Protein AF-A0A955PMM3-F1 (afdb_monomer_lite)

Foldseek 3Di:
DVVVVVCCVVPNDDPPQDDPDPLLSVQLVVCVVVDDSVVSVVVSVVCVVVVNSDDD

Structure (mmCIF, N/CA/C/O backbone):
data_AF-A0A955PMM3-F1
#
_entry.id   AF-A0A955PMM3-F1
#
loop_
_atom_site.group_PDB
_atom_site.id
_atom_site.type_symbol
_atom_site.label_atom_id
_atom_site.label_alt_id
_atom_site.label_comp_id
_atom_site.label_asym_id
_atom_site.label_entity_id
_atom_site.label_seq_id
_atom_site.pdbx_PDB_ins_code
_atom_site.Cartn_x
_atom_site.Cartn_y
_atom_site.Cartn_z
_atom_site.occupancy
_atom_site.B_iso_or_equiv
_atom_site.auth_seq_id
_atom_site.auth_comp_id
_atom_site.auth_asym_id
_atom_site.auth_atom_id
_atom_site.pdbx_PDB_model_num
ATOM 1 N N . MET A 1 1 ? 5.854 3.138 -26.603 1.00 75.50 1 MET A N 1
ATOM 2 C CA . MET A 1 1 ? 4.986 1.940 -26.508 1.00 75.50 1 MET A CA 1
ATOM 3 C C . MET A 1 1 ? 5.765 0.628 -26.462 1.00 75.50 1 MET A C 1
ATOM 5 O O . MET A 1 1 ? 5.255 -0.315 -25.868 1.00 75.50 1 MET A O 1
ATOM 9 N N . GLU A 1 2 ? 6.984 0.550 -27.011 1.00 93.38 2 GLU A N 1
ATOM 10 C CA . GLU A 1 2 ? 7.782 -0.690 -26.959 1.00 93.38 2 GLU A CA 1
ATOM 11 C C . GLU A 1 2 ? 8.080 -1.161 -25.533 1.00 93.38 2 GLU A C 1
ATOM 13 O O . GLU A 1 2 ? 7.743 -2.288 -25.197 1.00 93.38 2 GLU A O 1
ATOM 18 N N . ILE A 1 3 ? 8.568 -0.274 -24.655 1.00 95.00 3 ILE A N 1
ATOM 19 C CA . ILE A 1 3 ? 8.863 -0.618 -23.249 1.00 95.00 3 ILE A CA 1
ATOM 20 C C . ILE A 1 3 ? 7.635 -1.214 -22.545 1.00 95.00 3 ILE A C 1
ATOM 22 O O . ILE A 1 3 ? 7.732 -2.252 -21.896 1.00 95.00 3 ILE A O 1
ATOM 26 N N . TYR A 1 4 ? 6.466 -0.585 -22.700 1.00 92.44 4 TYR A N 1
ATOM 27 C CA . TYR A 1 4 ? 5.219 -1.098 -22.128 1.00 92.44 4 TYR A CA 1
ATOM 28 C C . TYR A 1 4 ? 4.900 -2.509 -22.635 1.00 92.44 4 TYR A C 1
ATOM 30 O O . TYR A 1 4 ? 4.559 -3.382 -21.842 1.00 92.44 4 TYR A O 1
ATOM 38 N N . SER A 1 5 ? 5.040 -2.735 -23.942 1.00 95.38 5 SER A N 1
ATOM 39 C CA . SER A 1 5 ? 4.709 -4.010 -24.581 1.00 95.38 5 SER A CA 1
ATOM 40 C C . SER A 1 5 ? 5.657 -5.121 -24.129 1.00 95.38 5 SER A C 1
ATOM 42 O O . SER A 1 5 ? 5.189 -6.178 -23.718 1.00 95.38 5 SER A O 1
ATOM 44 N N . SER A 1 6 ? 6.967 -4.855 -24.084 1.00 96.12 6 SER A N 1
ATOM 45 C CA . SER A 1 6 ? 7.971 -5.818 -23.612 1.00 96.12 6 SER A CA 1
ATOM 46 C C . SER A 1 6 ? 7.780 -6.190 -22.138 1.00 96.12 6 SER A C 1
ATOM 48 O O . SER A 1 6 ? 7.903 -7.355 -21.763 1.00 96.12 6 SER A O 1
ATOM 50 N N . LEU A 1 7 ? 7.435 -5.218 -21.284 1.00 94.81 7 LEU A N 1
ATOM 51 C CA . LEU A 1 7 ? 7.131 -5.485 -19.876 1.00 94.81 7 LEU A CA 1
ATOM 52 C C . LEU A 1 7 ? 5.820 -6.272 -19.724 1.00 94.81 7 LEU A C 1
ATOM 54 O O . LEU A 1 7 ? 5.764 -7.219 -18.942 1.00 94.81 7 LEU A O 1
ATOM 58 N N . ARG A 1 8 ? 4.779 -5.920 -20.489 1.00 94.38 8 ARG A N 1
ATOM 59 C CA . ARG A 1 8 ? 3.485 -6.620 -20.495 1.00 94.38 8 ARG A CA 1
ATOM 60 C C . ARG A 1 8 ? 3.633 -8.071 -20.959 1.00 94.38 8 ARG A C 1
ATOM 62 O O . ARG A 1 8 ? 3.026 -8.945 -20.353 1.00 94.38 8 ARG A O 1
ATOM 69 N N . GLU A 1 9 ? 4.434 -8.332 -21.989 1.00 95.81 9 GLU A N 1
ATOM 70 C CA . GLU A 1 9 ? 4.715 -9.682 -22.494 1.00 95.81 9 GLU A CA 1
ATOM 71 C C . GLU A 1 9 ? 5.469 -10.525 -21.459 1.00 95.81 9 GLU A C 1
ATOM 73 O O . GLU A 1 9 ? 5.107 -11.670 -21.198 1.00 95.81 9 GLU A O 1
ATOM 78 N N . ARG A 1 10 ? 6.486 -9.942 -20.811 1.00 95.69 10 ARG A N 1
ATOM 79 C CA . ARG A 1 10 ? 7.315 -10.656 -19.834 1.00 95.69 10 ARG A CA 1
ATOM 80 C C . ARG A 1 10 ? 6.603 -10.926 -18.509 1.00 95.69 10 ARG A C 1
ATOM 82 O O . ARG A 1 10 ? 6.812 -11.983 -17.919 1.00 95.69 10 ARG A O 1
ATOM 89 N N . PHE A 1 11 ? 5.839 -9.957 -18.004 1.00 93.56 11 PHE A N 1
ATOM 90 C CA . PHE A 1 11 ? 5.274 -9.995 -16.650 1.00 93.56 11 PHE A CA 1
ATOM 91 C C . PHE A 1 11 ? 3.762 -10.238 -16.611 1.00 93.56 11 PHE A C 1
ATOM 93 O O . PHE A 1 11 ? 3.235 -10.532 -15.538 1.00 93.56 11 PHE A O 1
ATOM 100 N N . GLY A 1 12 ? 3.071 -10.142 -17.748 1.00 92.62 12 GLY A N 1
ATOM 101 C CA . GLY A 1 12 ? 1.624 -10.299 -17.837 1.00 92.62 12 GLY A CA 1
ATOM 102 C C . GLY A 1 12 ? 0.847 -9.129 -17.230 1.00 92.62 12 GLY A C 1
ATOM 103 O O . GLY A 1 12 ? 1.374 -8.037 -16.998 1.00 92.62 12 GLY A O 1
ATOM 104 N N . HIS A 1 13 ? -0.446 -9.354 -16.984 1.00 89.56 13 HIS A N 1
ATOM 105 C CA . HIS A 1 13 ? -1.232 -8.446 -16.153 1.00 89.56 13 HIS A CA 1
ATOM 106 C C . HIS A 1 13 ? -0.859 -8.661 -14.690 1.00 89.56 13 HIS A C 1
ATOM 108 O O . HIS A 1 13 ? -0.765 -9.794 -14.224 1.00 89.56 13 HIS A O 1
ATOM 114 N N . ARG A 1 14 ? -0.604 -7.564 -13.984 1.00 82.50 14 ARG A N 1
ATOM 115 C CA . ARG A 1 14 ? -0.227 -7.583 -12.577 1.00 82.50 14 ARG A CA 1
ATOM 116 C C . ARG A 1 14 ? -1.276 -6.777 -11.841 1.00 82.50 14 ARG A C 1
ATOM 118 O O . ARG A 1 14 ? -1.418 -5.588 -12.128 1.00 82.50 14 ARG A O 1
ATOM 125 N N . ASP A 1 15 ? -1.942 -7.400 -10.879 1.00 81.00 15 ASP A N 1
ATOM 126 C CA . ASP A 1 15 ? -2.727 -6.711 -9.850 1.00 81.00 15 ASP A CA 1
ATOM 127 C C . ASP A 1 15 ? -1.748 -6.035 -8.883 1.00 81.00 15 ASP A C 1
ATOM 129 O O . ASP A 1 15 ? -1.550 -6.431 -7.739 1.00 81.00 15 ASP A O 1
ATOM 133 N N . TRP A 1 16 ? -0.994 -5.085 -9.435 1.00 85.62 16 TRP A N 1
ATOM 134 C CA . TRP A 1 16 ? 0.240 -4.562 -8.862 1.00 85.62 16 TRP A CA 1
ATOM 135 C C . TRP A 1 16 ? -0.005 -3.771 -7.578 1.00 85.62 16 TRP A C 1
ATOM 137 O O . TRP A 1 16 ? 0.911 -3.644 -6.768 1.00 85.62 16 TRP A O 1
ATOM 147 N N . TRP A 1 17 ? -1.226 -3.264 -7.402 1.00 89.12 17 TRP A N 1
ATOM 148 C CA . TRP A 1 17 ? -1.667 -2.586 -6.199 1.00 89.12 17 TRP A CA 1
ATOM 149 C C . TRP A 1 17 ? -2.806 -3.373 -5.541 1.00 89.12 17 TRP A C 1
ATOM 151 O O . TRP A 1 17 ? -3.883 -3.475 -6.134 1.00 89.12 17 TRP A O 1
ATOM 161 N N . PRO A 1 18 ? -2.602 -3.922 -4.334 1.00 87.62 18 PRO A N 1
ATOM 162 C CA . PRO A 1 18 ? -3.644 -4.656 -3.630 1.00 87.62 18 PRO A CA 1
ATOM 163 C C . PRO A 1 18 ? -4.654 -3.702 -2.978 1.00 87.62 18 PRO A C 1
ATOM 165 O O . PRO A 1 18 ? -4.301 -2.619 -2.506 1.00 87.62 18 PRO A O 1
ATOM 168 N N . GLY A 1 19 ? -5.914 -4.124 -2.915 1.00 91.06 19 GLY A N 1
ATOM 169 C CA . GLY A 1 19 ? -6.970 -3.424 -2.189 1.00 91.06 19 GLY A CA 1
ATOM 170 C C . GLY A 1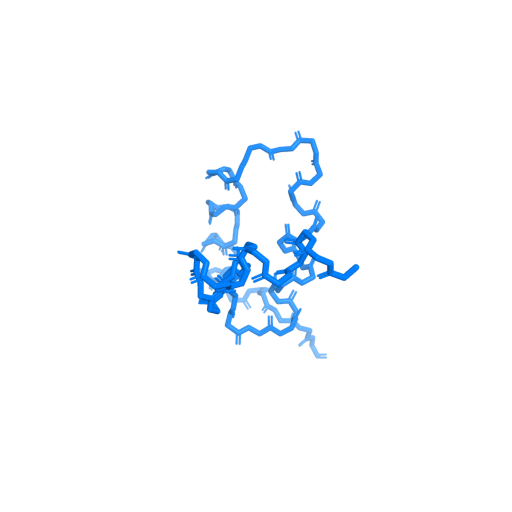 19 ? -8.350 -3.938 -2.579 1.00 91.06 19 GLY A C 1
ATOM 171 O O . GLY A 1 19 ? -8.598 -4.210 -3.751 1.00 91.06 19 GLY A O 1
ATOM 172 N N . ASP A 1 20 ? -9.249 -4.054 -1.603 1.00 91.00 20 ASP A N 1
ATOM 173 C CA . ASP A 1 20 ? -10.588 -4.611 -1.834 1.00 91.00 20 ASP A CA 1
ATOM 174 C C . ASP A 1 20 ? -11.557 -3.552 -2.383 1.00 91.00 20 ASP A C 1
ATOM 176 O O . ASP A 1 20 ? -12.546 -3.870 -3.042 1.00 91.00 20 ASP A O 1
ATOM 180 N N . THR A 1 21 ? -11.285 -2.272 -2.104 1.00 93.88 21 THR A N 1
ATOM 181 C CA . THR A 1 21 ? -12.147 -1.146 -2.483 1.00 93.88 21 THR A CA 1
ATOM 182 C C . THR A 1 21 ? -11.339 0.044 -3.005 1.00 93.88 21 THR A C 1
ATOM 184 O O . THR A 1 21 ? -10.191 0.238 -2.593 1.00 93.88 21 THR A O 1
ATOM 187 N N . PRO A 1 22 ? -11.933 0.919 -3.841 1.00 94.38 22 PRO A N 1
ATOM 188 C CA . PRO A 1 22 ? -11.281 2.161 -4.257 1.00 94.38 22 PRO A CA 1
ATOM 189 C C . PRO A 1 22 ? -10.839 3.040 -3.080 1.00 94.38 22 PRO A C 1
ATOM 191 O O . PRO A 1 22 ? -9.784 3.666 -3.142 1.00 94.38 22 PRO A O 1
ATOM 194 N N . PHE A 1 23 ? -11.610 3.062 -1.987 1.00 95.62 23 PHE A N 1
ATOM 195 C CA . PHE A 1 23 ? -11.260 3.831 -0.794 1.00 95.62 23 PHE A CA 1
ATOM 196 C C . PHE A 1 23 ? -10.002 3.284 -0.109 1.00 95.62 23 PHE A C 1
ATOM 198 O O . PHE A 1 23 ? -9.096 4.050 0.207 1.00 95.62 23 PHE A O 1
ATOM 205 N N . GLU A 1 24 ? -9.898 1.962 0.046 1.00 96.06 24 GLU A N 1
ATOM 206 C CA . GLU A 1 24 ? -8.681 1.321 0.553 1.00 96.06 24 GLU A CA 1
ATOM 207 C C . GLU A 1 24 ? -7.464 1.636 -0.324 1.00 96.06 24 GLU A C 1
ATOM 209 O O . GLU A 1 24 ? -6.401 1.953 0.210 1.00 96.06 24 GLU A O 1
ATOM 214 N N . ILE A 1 25 ? -7.620 1.609 -1.652 1.00 95.12 25 ILE A N 1
ATOM 215 C CA . ILE A 1 25 ? -6.541 1.940 -2.594 1.00 95.12 25 ILE A CA 1
ATOM 216 C C . ILE A 1 25 ? -6.056 3.379 -2.372 1.00 95.12 25 ILE A C 1
ATOM 218 O O . ILE A 1 25 ? -4.850 3.609 -2.272 1.00 95.12 25 ILE A O 1
ATOM 222 N N . ILE A 1 26 ? -6.978 4.337 -2.233 1.00 95.88 26 ILE A N 1
ATOM 223 C CA . ILE A 1 26 ? -6.652 5.748 -1.967 1.00 95.88 26 ILE A CA 1
ATOM 224 C C . ILE A 1 26 ? -5.914 5.895 -0.630 1.00 95.88 26 ILE A C 1
ATOM 226 O O . ILE A 1 26 ? -4.861 6.532 -0.573 1.00 95.88 26 ILE A O 1
ATOM 230 N N . VAL A 1 27 ? -6.430 5.284 0.440 1.00 96.25 27 VAL A N 1
ATOM 231 C CA . VAL A 1 27 ? -5.800 5.329 1.769 1.00 96.25 27 VAL A CA 1
ATOM 232 C C . VAL A 1 27 ? -4.403 4.704 1.729 1.00 96.25 27 VAL A C 1
ATOM 234 O O . VAL A 1 27 ? -3.452 5.297 2.238 1.00 96.25 27 VAL A O 1
ATOM 237 N N . GLY A 1 28 ? -4.239 3.555 1.070 1.00 96.50 28 GLY A N 1
ATOM 238 C CA . GLY A 1 28 ? -2.939 2.912 0.881 1.00 96.50 28 GLY A CA 1
ATOM 239 C C . GLY A 1 28 ? -1.948 3.794 0.117 1.00 96.50 28 GLY A C 1
ATOM 240 O 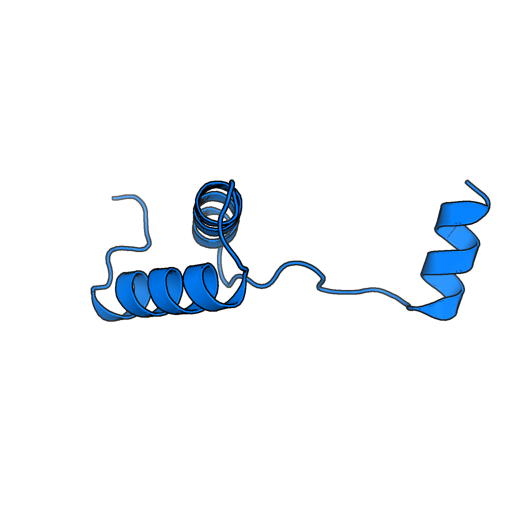O . GLY A 1 28 ? -0.768 3.847 0.473 1.00 96.50 28 GLY A O 1
ATOM 241 N N . ALA A 1 29 ? -2.412 4.522 -0.905 1.00 96.44 29 ALA A N 1
ATOM 242 C CA . ALA A 1 29 ? -1.568 5.417 -1.696 1.00 96.44 29 ALA A CA 1
ATOM 243 C C . ALA A 1 29 ? -1.055 6.600 -0.860 1.00 96.44 29 ALA A C 1
ATOM 245 O O . ALA A 1 29 ? 0.106 6.991 -0.985 1.00 96.44 29 ALA A O 1
ATOM 246 N N . ILE A 1 30 ? -1.889 7.127 0.042 1.00 96.88 30 ILE A N 1
ATOM 247 C CA . ILE A 1 30 ? -1.494 8.164 1.004 1.00 96.88 30 ILE A CA 1
ATOM 248 C C . ILE A 1 30 ? -0.482 7.605 2.008 1.00 96.88 30 ILE A C 1
ATOM 250 O O . ILE A 1 30 ? 0.579 8.192 2.204 1.00 96.88 30 ILE A O 1
ATOM 254 N N . LEU A 1 31 ? -0.772 6.449 2.608 1.00 97.31 31 LEU A N 1
ATOM 255 C CA . LEU A 1 31 ? 0.087 5.839 3.626 1.00 97.31 31 LEU A CA 1
ATOM 256 C C . LEU A 1 31 ? 1.464 5.427 3.093 1.00 97.31 31 LEU A C 1
ATOM 258 O O . LEU A 1 31 ? 2.419 5.391 3.859 1.00 97.31 31 LEU A O 1
ATOM 262 N N . THR A 1 32 ? 1.582 5.125 1.798 1.00 97.00 32 THR A N 1
ATOM 263 C CA . THR A 1 32 ? 2.858 4.753 1.159 1.00 97.00 32 THR A CA 1
ATOM 264 C C . THR A 1 32 ? 3.842 5.923 1.076 1.00 97.00 32 THR A C 1
ATOM 266 O O . THR A 1 32 ? 5.048 5.713 0.933 1.00 97.00 32 THR A O 1
ATOM 269 N N . GLN A 1 33 ? 3.375 7.167 1.208 1.00 97.31 33 GLN A N 1
ATOM 270 C CA . GLN A 1 33 ? 4.255 8.333 1.184 1.00 97.31 33 GLN A CA 1
ATOM 271 C C . GLN A 1 33 ? 5.256 8.267 2.349 1.00 97.31 33 GLN A C 1
ATOM 273 O O . GLN A 1 33 ? 4.876 8.176 3.516 1.00 97.31 33 GLN A O 1
ATOM 278 N N . ASN A 1 34 ? 6.553 8.287 2.020 1.00 95.56 34 ASN A N 1
ATOM 279 C CA . ASN A 1 34 ? 7.674 8.211 2.969 1.00 95.56 34 ASN A CA 1
ATOM 280 C C . ASN A 1 34 ? 7.635 7.014 3.943 1.00 95.56 34 ASN A C 1
ATOM 282 O O . ASN A 1 34 ? 8.243 7.065 5.011 1.00 95.56 34 ASN A O 1
ATOM 286 N N . THR A 1 35 ? 6.953 5.924 3.576 1.00 96.50 35 THR A N 1
ATOM 287 C CA . THR A 1 35 ? 6.761 4.759 4.447 1.00 96.50 35 THR A CA 1
ATOM 288 C C . THR A 1 35 ? 6.978 3.459 3.676 1.00 96.50 35 THR A C 1
ATOM 290 O O . THR A 1 35 ? 6.519 3.295 2.551 1.00 96.50 35 THR A O 1
ATOM 293 N N . ALA A 1 36 ? 7.669 2.493 4.286 1.00 97.12 36 ALA A N 1
ATOM 294 C CA . ALA A 1 36 ? 7.836 1.169 3.691 1.00 97.12 36 ALA A CA 1
ATOM 295 C C . ALA A 1 36 ? 6.491 0.428 3.575 1.00 97.12 36 ALA A C 1
ATOM 297 O O . ALA A 1 36 ? 5.710 0.424 4.529 1.00 97.12 36 ALA A O 1
ATOM 298 N N . TRP A 1 37 ? 6.271 -0.291 2.467 1.00 94.94 37 TRP A N 1
ATOM 299 C CA . TRP A 1 37 ? 5.025 -1.027 2.193 1.00 94.94 37 TRP A CA 1
ATOM 300 C C . TRP A 1 37 ? 4.580 -1.940 3.351 1.00 94.94 37 TRP A C 1
ATOM 302 O O . TRP A 1 37 ? 3.428 -1.905 3.766 1.00 94.94 37 TRP A O 1
ATOM 312 N N . LYS A 1 38 ? 5.523 -2.641 3.995 1.00 96.94 38 LYS A N 1
ATOM 313 C 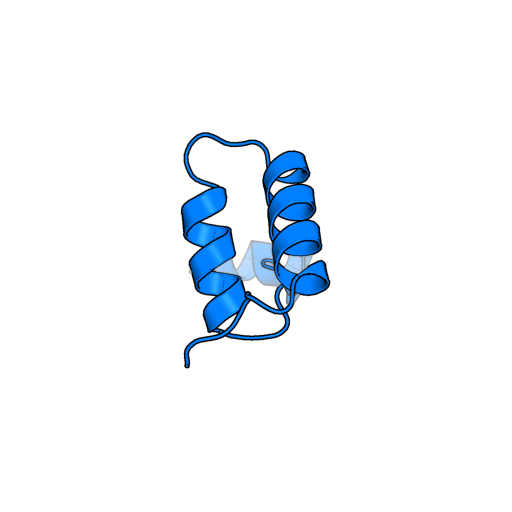CA . LYS A 1 38 ? 5.255 -3.482 5.178 1.00 96.94 38 LYS A CA 1
ATOM 314 C C . LYS A 1 38 ? 4.557 -2.737 6.328 1.00 96.94 38 LYS A C 1
ATOM 316 O O . LYS A 1 38 ? 3.834 -3.347 7.113 1.00 96.94 38 LYS A O 1
ATOM 321 N N . ASN A 1 39 ? 4.807 -1.438 6.493 1.00 98.12 39 ASN A N 1
ATOM 322 C CA . ASN A 1 39 ? 4.152 -0.630 7.525 1.00 98.12 39 ASN A CA 1
ATOM 323 C C . ASN A 1 39 ? 2.775 -0.128 7.067 1.00 98.12 39 ASN A C 1
ATOM 325 O O . ASN A 1 3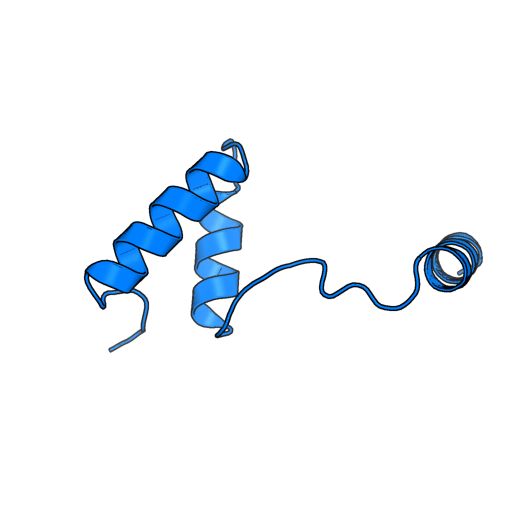9 ? 1.874 -0.028 7.897 1.00 98.12 39 ASN A O 1
ATOM 329 N N . VAL A 1 40 ? 2.592 0.097 5.764 1.00 97.00 40 VAL A N 1
ATOM 330 C CA . VAL A 1 40 ? 1.285 0.393 5.159 1.00 97.00 40 VAL A CA 1
ATOM 331 C C . VAL A 1 40 ? 0.337 -0.786 5.350 1.00 97.00 40 VAL A C 1
ATOM 333 O O . VAL A 1 40 ? -0.764 -0.601 5.857 1.00 97.00 40 VAL A O 1
ATOM 336 N N . GLU A 1 41 ? 0.789 -2.008 5.057 1.00 96.69 41 GLU A N 1
ATOM 337 C CA . GLU A 1 41 ? -0.008 -3.229 5.238 1.00 96.69 41 GLU A CA 1
ATOM 338 C C . GLU A 1 41 ? -0.494 -3.386 6.684 1.00 96.69 41 GLU A C 1
ATOM 340 O O . GLU A 1 41 ? -1.666 -3.672 6.927 1.00 96.69 41 GLU A O 1
ATOM 345 N N . LYS A 1 42 ? 0.383 -3.127 7.665 1.00 97.75 42 LYS A N 1
ATOM 346 C CA . LYS A 1 42 ? 0.013 -3.138 9.090 1.00 97.75 42 LYS A CA 1
ATOM 347 C C . LYS A 1 42 ? -1.033 -2.076 9.425 1.00 97.75 42 LYS A C 1
ATOM 349 O O . LYS A 1 42 ? -1.964 -2.359 10.176 1.00 97.75 42 LYS A O 1
ATOM 354 N N . ALA A 1 43 ? -0.878 -0.861 8.901 1.00 97.56 43 ALA A N 1
ATOM 355 C CA . ALA A 1 43 ? -1.824 0.226 9.131 1.00 97.56 43 ALA A CA 1
ATOM 356 C C . ALA A 1 43 ? -3.198 -0.092 8.520 1.00 97.56 43 ALA A C 1
ATOM 358 O O . ALA A 1 43 ? -4.202 0.004 9.222 1.00 97.56 43 ALA A O 1
ATOM 359 N N . ILE A 1 44 ? -3.247 -0.568 7.272 1.00 97.25 44 ILE A N 1
ATOM 360 C CA . ILE A 1 44 ? -4.486 -1.004 6.611 1.00 97.25 44 ILE A CA 1
ATOM 361 C C . ILE A 1 44 ? -5.152 -2.147 7.386 1.00 97.25 44 ILE A C 1
ATOM 363 O O . ILE A 1 44 ? -6.349 -2.077 7.660 1.00 97.25 44 ILE A O 1
ATOM 367 N N . ALA A 1 45 ? -4.392 -3.160 7.814 1.00 97.06 45 ALA A N 1
ATOM 368 C CA . ALA A 1 45 ? -4.925 -4.260 8.618 1.00 97.06 45 ALA A CA 1
ATOM 369 C C . ALA A 1 45 ? -5.546 -3.771 9.940 1.00 97.06 45 ALA A C 1
ATOM 371 O O . ALA A 1 45 ? -6.599 -4.263 10.350 1.00 97.06 45 ALA A O 1
ATOM 372 N N . ASN A 1 46 ? -4.935 -2.772 10.587 1.00 98.00 46 ASN A N 1
ATOM 373 C CA . ASN A 1 46 ? -5.500 -2.141 11.778 1.00 98.00 46 ASN A CA 1
ATOM 374 C C . ASN A 1 46 ? -6.808 -1.398 11.459 1.00 98.00 46 ASN A C 1
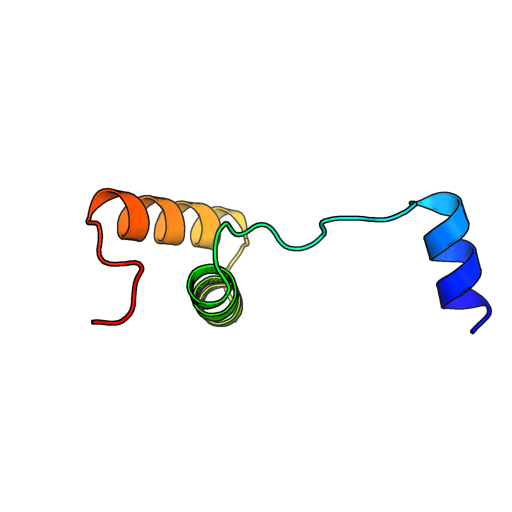ATOM 376 O O . ASN A 1 46 ? -7.800 -1.624 12.142 1.00 98.00 46 ASN A O 1
ATOM 380 N N . LEU A 1 47 ? -6.848 -0.578 10.403 1.00 96.69 47 LEU A N 1
ATOM 381 C CA . LEU A 1 47 ? -8.059 0.157 10.008 1.00 96.69 47 LEU A CA 1
ATOM 382 C C . LEU A 1 47 ? -9.221 -0.786 9.651 1.00 96.69 47 LEU A C 1
ATOM 384 O O . LEU A 1 47 ? -10.364 -0.525 10.029 1.00 96.69 47 LEU A O 1
ATOM 388 N N . LYS A 1 48 ? -8.931 -1.909 8.976 1.00 95.50 48 LYS A N 1
ATOM 389 C CA . LYS A 1 48 ? -9.916 -2.967 8.694 1.00 95.50 48 LYS A CA 1
ATOM 390 C C . LYS A 1 48 ? -10.442 -3.606 9.976 1.00 95.50 48 LYS A C 1
ATOM 392 O O . LYS A 1 48 ? -11.652 -3.760 10.118 1.00 95.50 48 LYS A O 1
ATOM 397 N N . ARG A 1 49 ? -9.555 -3.953 10.917 1.00 97.75 49 ARG A N 1
ATOM 398 C CA . ARG A 1 49 ? -9.940 -4.552 12.207 1.00 97.75 49 ARG A CA 1
ATOM 399 C C . ARG A 1 49 ? -10.878 -3.642 13.000 1.00 97.75 49 ARG A C 1
ATOM 401 O O . ARG A 1 49 ? -11.868 -4.130 13.534 1.00 97.75 49 ARG A O 1
ATOM 408 N N . GLU A 1 50 ? -10.599 -2.341 13.018 1.00 97.50 50 GLU A N 1
ATOM 409 C CA . GLU A 1 50 ? -11.443 -1.350 13.698 1.00 97.50 50 GLU A CA 1
ATOM 410 C C . GLU A 1 50 ? -12.697 -0.963 12.891 1.00 97.50 50 GLU A C 1
ATOM 412 O O . GLU A 1 50 ? -13.528 -0.202 13.377 1.00 97.50 50 GLU A O 1
ATOM 417 N N . LYS A 1 51 ? -12.867 -1.494 11.669 1.00 95.12 51 LYS A N 1
ATOM 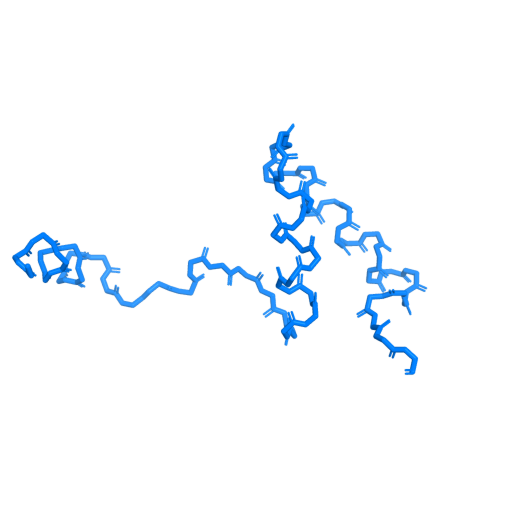418 C CA . LYS A 1 51 ? -13.994 -1.204 10.762 1.00 95.12 51 LYS A CA 1
ATOM 419 C C . LYS A 1 51 ? -14.141 0.285 10.420 1.00 95.12 51 LYS A C 1
ATOM 421 O O . LYS A 1 51 ? -15.248 0.764 10.201 1.00 95.12 51 LYS A O 1
ATOM 426 N N . VAL A 1 52 ? -13.020 1.002 10.341 1.00 95.62 52 VAL A N 1
ATOM 427 C CA . VAL A 1 52 ? -12.972 2.441 10.006 1.00 95.62 52 VAL A CA 1
ATOM 428 C C . VAL A 1 52 ? -12.413 2.709 8.605 1.00 95.62 52 VAL A C 1
ATOM 430 O O . VAL A 1 52 ? -12.121 3.846 8.250 1.00 95.62 52 VAL A O 1
ATOM 433 N N . LEU A 1 53 ? -12.247 1.663 7.790 1.00 94.12 53 LEU A N 1
ATOM 434 C CA . LEU A 1 53 ? -11.766 1.763 6.410 1.00 94.12 53 LEU A CA 1
ATOM 435 C C . LEU A 1 53 ? -12.927 1.910 5.409 1.00 94.12 53 LEU A C 1
ATOM 437 O O . LEU A 1 53 ? -13.029 1.162 4.439 1.00 94.12 53 LEU A O 1
ATOM 441 N N . SER A 1 54 ? -13.819 2.864 5.654 1.00 90.88 54 SER A N 1
ATOM 442 C CA . SER A 1 54 ? -14.909 3.234 4.746 1.00 90.88 54 SER A CA 1
ATOM 443 C C . SER A 1 54 ? -15.300 4.695 4.953 1.00 90.88 54 SER A C 1
ATOM 445 O O . SER A 1 54 ? -15.049 5.270 6.011 1.00 90.88 54 SER A O 1
ATOM 447 N N . VAL A 1 55 ? -15.940 5.289 3.948 1.00 85.81 55 VAL A N 1
ATOM 448 C CA . VAL A 1 55 ? -16.648 6.566 4.110 1.00 85.81 55 VAL A CA 1
ATOM 449 C C . VAL A 1 55 ? -18.017 6.313 4.748 1.00 85.81 55 VAL A C 1
ATOM 451 O O . VAL A 1 55 ? -18.593 5.243 4.537 1.00 85.81 55 VAL A O 1
ATOM 454 N N . ALA A 1 56 ? -18.485 7.256 5.566 1.00 73.62 56 ALA A N 1
ATOM 455 C CA . ALA A 1 56 ? -19.818 7.227 6.170 1.00 73.62 56 ALA A CA 1
ATOM 456 C C . ALA A 1 56 ? -20.912 7.576 5.152 1.00 73.62 56 ALA A C 1
ATOM 458 O O . ALA A 1 56 ? -20.612 8.364 4.224 1.00 73.62 56 ALA A O 1
#

Secondary structure (DSSP, 8-state):
-HHHHHHHHHH-----S--SSHHHHHHHHHHTTTS-HHHHHHHHHHHHHTT-SS--

Radius of gyration: 14.7 Å; chains: 1; bounding box: 29×19×41 Å

pLDDT: mean 93.64, std 5.26, range [73.62, 98.12]

Sequence (56 aa):
MEIYSSLRERFGHRDWWPGDTPFEIIVGAILTQNTAWKNVEKAIANLKREKVLSVA